Protein AF-A0AAN8XEZ3-F1 (afdb_monomer_lite)

InterPro domains:
  IPR058698 CUB domain, metazoa [PF26080] (85-138)

Organism: Halocaridina rubra (NCBI:txid373956)

Secondary structure (DSSP, 8-state):
-EEEEEE-PPPPTTS--SSEEEEESS--SBS-B-SEEEEEE------TTT-S---EEEEE-SS----EEEEE-----TT-TTPPPTTEEEEE-SSEEEEE-TT--TT-TT-BPPSSB--EEEE---TTEEEEEEEE-SSS-----SS----SS-PPPS--------B--EEEEEEEES--

Foldseek 3Di:
DWWAKWAFDFADLQQHDDAKWKDKDAAQQAPTAHHIDHGDDWDGDDDVVVDPDIDIDIDHHPDDDPGDTDDDDDDDDPPDPPDDPPQAGAEEEDQKDKDFDGLCDQPDPRQFHHASRRGDHYYDDDPQFDDKDKDWPHPWPQDCQRPDDPDDDDDDDDDDDRDHRTGTTMIIMHTDGPPD

Sequence (180 aa):
MDVTDVRLAAPTANGFCDNDRLTFSQDTKWTQVCGITEDTHFYLDVDPAASSTLDFTFVTDSTNFDRRWRIKVSQICCDQISMAPSGCGQYFTSTTGTIKGWNSQPAEPANTYLAGQNYAICMRKEINRCSTTYLDRGTNIFFPVCGDTLEWPFSFLPGTPVPTCGGGFIMSVSQQLIWS

pLDDT: mean 79.28, std 16.7, range [36.03, 95.88]

Structure (mmCIF, N/CA/C/O backbone):
data_AF-A0AAN8XEZ3-F1
#
_entry.id   AF-A0AAN8XEZ3-F1
#
loop_
_atom_site.group_PDB
_atom_site.id
_atom_site.type_symbol
_atom_site.label_atom_id
_atom_site.label_alt_id
_atom_site.label_comp_id
_atom_site.label_asym_id
_atom_site.label_entity_id
_atom_site.label_seq_id
_atom_site.pdbx_PDB_ins_code
_atom_site.Cartn_x
_atom_site.C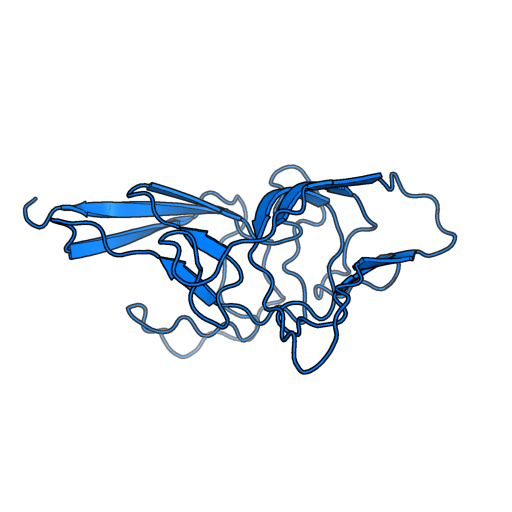artn_y
_atom_site.Cartn_z
_atom_site.occupancy
_atom_site.B_iso_or_equiv
_atom_site.auth_seq_id
_atom_site.auth_comp_id
_atom_site.auth_asym_id
_atom_site.auth_atom_id
_atom_site.pdbx_PDB_model_num
ATOM 1 N N . MET A 1 1 ? -4.919 -7.621 1.828 1.00 92.88 1 MET A N 1
ATOM 2 C CA . MET A 1 1 ? -3.613 -8.161 1.404 1.00 92.88 1 MET A CA 1
ATOM 3 C C . MET A 1 1 ? -2.526 -7.653 2.333 1.00 92.88 1 MET A C 1
ATOM 5 O O . MET A 1 1 ? -2.516 -6.474 2.666 1.00 92.88 1 MET A O 1
ATOM 9 N N . ASP A 1 2 ? -1.624 -8.536 2.746 1.00 94.19 2 ASP A N 1
ATOM 10 C CA . ASP A 1 2 ? -0.434 -8.188 3.519 1.00 94.19 2 ASP A CA 1
ATOM 11 C C . ASP A 1 2 ? 0.765 -8.101 2.572 1.00 94.19 2 ASP A C 1
ATOM 13 O O . ASP A 1 2 ? 1.184 -9.103 1.984 1.00 94.19 2 ASP A O 1
ATOM 17 N N . VAL A 1 3 ? 1.320 -6.904 2.420 1.00 94.94 3 VAL A N 1
ATOM 18 C CA . VAL A 1 3 ? 2.570 -6.676 1.699 1.00 94.94 3 VAL A CA 1
ATOM 19 C C . VAL A 1 3 ? 3.703 -6.882 2.689 1.00 94.94 3 VAL A C 1
ATOM 21 O O . VAL A 1 3 ? 3.953 -6.032 3.540 1.00 94.94 3 VAL A O 1
ATOM 24 N N . THR A 1 4 ? 4.373 -8.028 2.599 1.00 94.69 4 THR A N 1
ATOM 25 C CA . THR A 1 4 ? 5.590 -8.266 3.383 1.00 94.69 4 THR A CA 1
ATOM 26 C C . THR A 1 4 ? 6.748 -7.497 2.767 1.00 94.69 4 THR A C 1
ATOM 28 O O . THR A 1 4 ? 7.490 -6.828 3.473 1.00 94.69 4 THR A O 1
ATOM 31 N N . ASP A 1 5 ? 6.892 -7.586 1.445 1.00 93.44 5 ASP A N 1
ATOM 32 C CA . ASP A 1 5 ? 8.024 -7.002 0.736 1.00 93.44 5 ASP A CA 1
ATOM 33 C C . ASP A 1 5 ? 7.723 -6.901 -0.758 1.00 93.44 5 ASP A C 1
ATOM 35 O O . ASP A 1 5 ? 7.495 -7.911 -1.415 1.00 93.44 5 ASP A O 1
ATOM 39 N N . VAL A 1 6 ? 7.692 -5.688 -1.293 1.00 94.00 6 VAL A N 1
ATOM 40 C CA . VAL A 1 6 ? 7.566 -5.398 -2.722 1.00 94.00 6 VAL A CA 1
ATOM 41 C C . VAL A 1 6 ? 8.655 -4.404 -3.079 1.00 94.00 6 VAL A C 1
ATOM 43 O O . VAL A 1 6 ? 8.728 -3.326 -2.495 1.00 94.00 6 VAL A O 1
ATOM 46 N N . ARG A 1 7 ? 9.486 -4.774 -4.048 1.00 93.12 7 ARG A N 1
ATOM 47 C CA . ARG A 1 7 ? 10.568 -3.971 -4.603 1.00 93.12 7 ARG A CA 1
ATOM 48 C C . ARG A 1 7 ? 10.420 -3.958 -6.111 1.00 93.12 7 ARG A C 1
ATOM 50 O O . ARG A 1 7 ? 10.530 -4.996 -6.765 1.00 93.12 7 ARG A O 1
ATOM 57 N N . LEU A 1 8 ? 10.131 -2.777 -6.626 1.00 93.31 8 LEU A N 1
ATOM 58 C CA . LEU A 1 8 ? 10.050 -2.445 -8.040 1.00 93.31 8 LEU A CA 1
ATOM 59 C C . LEU A 1 8 ? 10.923 -1.212 -8.295 1.00 93.31 8 LEU A C 1
ATOM 61 O O . LEU A 1 8 ? 11.371 -0.559 -7.347 1.00 93.31 8 LEU A O 1
ATOM 65 N N . ALA A 1 9 ? 11.151 -0.878 -9.564 1.00 92.25 9 ALA A N 1
ATOM 66 C CA . ALA A 1 9 ? 11.792 0.380 -9.930 1.00 92.25 9 ALA A CA 1
ATOM 67 C C . ALA A 1 9 ? 11.119 1.574 -9.229 1.00 92.25 9 ALA A C 1
ATOM 69 O O . ALA A 1 9 ? 9.895 1.622 -9.077 1.00 92.25 9 ALA A O 1
ATOM 70 N N . ALA A 1 10 ? 11.935 2.525 -8.777 1.00 89.69 10 ALA A N 1
ATOM 71 C CA . ALA A 1 10 ? 11.456 3.725 -8.108 1.00 89.69 10 ALA A CA 1
ATOM 72 C C . ALA A 1 10 ? 10.623 4.608 -9.059 1.00 89.69 10 ALA A C 1
ATOM 74 O O . ALA A 1 10 ? 10.875 4.609 -10.268 1.00 89.69 10 ALA A O 1
ATOM 75 N N . PRO A 1 11 ? 9.656 5.381 -8.535 1.00 88.88 11 PRO A N 1
ATOM 76 C CA . PRO A 1 11 ? 8.924 6.349 -9.340 1.00 88.88 11 PRO A CA 1
ATOM 77 C C . PRO A 1 11 ? 9.816 7.512 -9.790 1.00 88.88 11 PRO A C 1
ATOM 79 O O . PRO A 1 11 ? 10.874 7.792 -9.221 1.00 88.88 11 PRO A O 1
ATOM 82 N N . THR A 1 12 ? 9.330 8.261 -10.775 1.00 85.69 12 THR A N 1
ATOM 83 C CA . THR A 1 12 ? 9.872 9.581 -11.117 1.00 85.69 12 THR A CA 1
ATOM 84 C C . THR A 1 12 ? 9.639 10.590 -9.986 1.00 85.69 12 THR A C 1
ATOM 86 O O . THR A 1 12 ? 8.823 10.372 -9.090 1.00 85.69 12 THR A O 1
ATOM 89 N N . ALA A 1 13 ? 10.280 11.762 -10.061 1.00 80.19 13 ALA A N 1
ATOM 90 C CA . ALA A 1 13 ? 10.087 12.849 -9.091 1.00 80.19 13 ALA A CA 1
ATOM 91 C C . ALA A 1 13 ? 8.627 13.344 -8.974 1.00 80.19 13 ALA A C 1
ATOM 93 O O . ALA A 1 13 ? 8.271 13.991 -7.993 1.00 80.19 13 ALA A O 1
ATOM 94 N N . ASN A 1 14 ? 7.780 13.032 -9.959 1.00 79.31 14 ASN A N 1
ATOM 95 C CA . ASN A 1 14 ? 6.356 13.367 -9.966 1.00 79.31 14 ASN A CA 1
ATOM 96 C C . ASN A 1 14 ? 5.459 12.203 -9.500 1.00 79.31 14 ASN A C 1
ATOM 98 O O . ASN A 1 14 ? 4.239 12.314 -9.589 1.00 79.31 14 ASN A O 1
ATOM 102 N N . GLY A 1 15 ? 6.035 11.085 -9.047 1.00 81.12 15 GLY A N 1
ATOM 103 C CA . GLY A 1 15 ? 5.282 9.925 -8.566 1.00 81.12 15 GLY A CA 1
ATOM 104 C C . GLY A 1 15 ? 4.802 8.960 -9.656 1.00 81.12 15 GLY A C 1
ATOM 105 O O . GLY A 1 15 ? 3.971 8.102 -9.365 1.00 81.12 15 GLY A O 1
ATOM 106 N N . PHE A 1 16 ? 5.278 9.082 -10.901 1.00 87.31 16 PHE A N 1
ATOM 107 C CA . PHE A 1 16 ? 4.898 8.172 -11.993 1.00 87.31 16 PHE A CA 1
ATOM 108 C C . PHE A 1 16 ? 5.784 6.929 -12.054 1.00 87.31 16 PHE A C 1
ATOM 110 O O . PHE A 1 16 ? 6.998 7.020 -11.875 1.00 87.31 16 PHE A O 1
ATOM 117 N N . CYS A 1 17 ? 5.165 5.788 -12.345 1.00 91.25 17 CYS A N 1
ATOM 118 C CA . CYS A 1 17 ? 5.787 4.472 -12.405 1.00 91.25 17 CYS A CA 1
ATOM 119 C C . CYS A 1 17 ? 6.054 4.060 -13.864 1.00 91.25 17 CYS A C 1
ATOM 121 O O . CYS A 1 17 ? 5.303 3.272 -14.441 1.00 91.25 17 CYS A O 1
ATOM 123 N N . ASP A 1 18 ? 7.104 4.619 -14.474 1.00 91.75 18 ASP A N 1
ATOM 124 C CA . ASP A 1 18 ? 7.382 4.439 -15.910 1.00 91.75 18 ASP A CA 1
ATOM 125 C C . ASP A 1 18 ? 8.079 3.108 -16.236 1.00 91.75 18 ASP A C 1
ATOM 127 O O . ASP A 1 18 ? 7.793 2.490 -17.261 1.00 91.75 18 ASP A O 1
ATOM 131 N N . ASN A 1 19 ? 8.996 2.661 -15.373 1.00 93.56 19 ASN A N 1
ATOM 132 C CA . ASN A 1 19 ? 9.790 1.452 -15.599 1.00 93.56 19 ASN A CA 1
ATOM 133 C C . ASN A 1 19 ? 9.047 0.189 -15.153 1.00 93.56 19 ASN A C 1
ATOM 135 O O . ASN A 1 19 ? 8.877 -0.747 -15.931 1.00 93.56 19 ASN A O 1
ATOM 139 N N . ASP A 1 20 ? 8.580 0.184 -13.903 1.00 94.88 20 ASP A N 1
ATOM 140 C CA . ASP A 1 20 ? 7.867 -0.938 -13.309 1.00 94.88 20 ASP A CA 1
ATO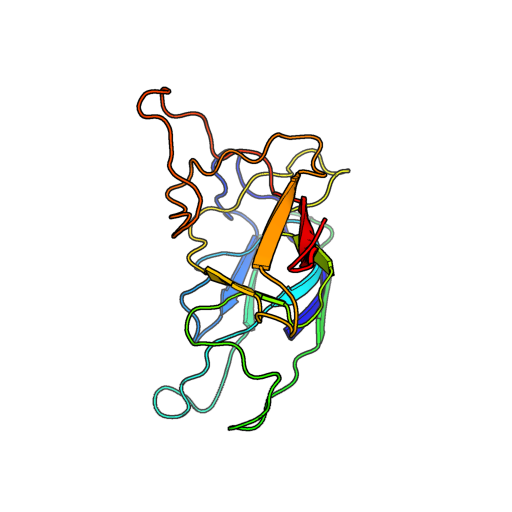M 141 C C . ASP A 1 20 ? 6.554 -0.453 -12.694 1.00 94.88 20 ASP A C 1
ATOM 143 O O . ASP A 1 20 ? 6.536 0.569 -12.014 1.00 94.88 20 ASP A O 1
ATOM 147 N N . ARG A 1 21 ? 5.466 -1.207 -12.875 1.00 94.50 21 ARG A N 1
ATOM 148 C CA . ARG A 1 21 ? 4.165 -0.932 -12.249 1.00 94.50 21 ARG A CA 1
ATOM 149 C C . ARG A 1 21 ? 3.449 -2.216 -11.851 1.00 94.50 21 ARG A C 1
ATOM 151 O O . ARG A 1 21 ? 3.394 -3.179 -12.614 1.00 94.50 21 ARG A O 1
ATOM 158 N N . LEU A 1 22 ? 2.855 -2.185 -10.669 1.00 95.56 22 LEU A N 1
ATOM 159 C CA . LEU A 1 22 ? 1.859 -3.130 -10.191 1.00 95.56 22 LEU A CA 1
ATOM 160 C C . LEU A 1 22 ? 0.468 -2.501 -10.338 1.00 95.56 22 LEU A C 1
ATOM 162 O O . LEU A 1 22 ? 0.251 -1.366 -9.908 1.00 95.56 22 LEU A O 1
ATOM 166 N N . THR A 1 23 ? -0.463 -3.241 -10.937 1.00 94.88 23 THR A N 1
ATOM 167 C CA . THR A 1 23 ? -1.877 -2.863 -11.062 1.00 94.88 23 THR A CA 1
ATOM 168 C C . THR A 1 23 ? -2.800 -3.993 -10.605 1.00 94.88 23 THR A C 1
ATOM 170 O O . THR A 1 23 ? -2.411 -5.166 -10.576 1.00 94.88 23 THR A O 1
ATOM 173 N N . PHE A 1 24 ? -4.032 -3.629 -10.250 1.00 94.00 24 PHE A N 1
ATOM 174 C CA . PHE A 1 24 ? -5.063 -4.541 -9.755 1.00 94.00 24 PHE A CA 1
ATOM 175 C C . PHE A 1 24 ? -6.265 -4.511 -10.705 1.00 94.00 24 PHE A C 1
ATOM 177 O O . PHE A 1 24 ? -6.689 -3.434 -11.117 1.00 94.00 24 PHE A O 1
ATOM 184 N N . SER A 1 25 ? -6.813 -5.671 -11.077 1.00 92.31 25 SER A N 1
ATOM 185 C CA . SER A 1 25 ? -7.849 -5.730 -12.125 1.00 92.31 25 SER A CA 1
ATOM 186 C C . SER A 1 25 ? -9.217 -5.171 -11.720 1.00 92.31 25 SER A C 1
ATOM 188 O O . SER A 1 25 ? -9.917 -4.633 -12.573 1.00 92.31 25 SER A O 1
ATOM 190 N N . GLN A 1 26 ? -9.605 -5.294 -10.448 1.00 90.31 26 GLN A N 1
ATOM 191 C CA . GLN A 1 26 ? -10.927 -4.872 -9.959 1.00 90.31 26 GLN A CA 1
ATOM 192 C C . GLN A 1 26 ? -10.898 -3.622 -9.076 1.00 90.31 26 GLN A C 1
ATOM 194 O O . GLN A 1 26 ? -11.948 -3.147 -8.655 1.00 90.31 26 GLN A O 1
ATOM 199 N N . ASP A 1 27 ? -9.713 -3.089 -8.785 1.00 88.81 27 ASP A N 1
ATOM 200 C CA . ASP A 1 27 ? -9.564 -2.013 -7.816 1.00 88.81 27 ASP A CA 1
ATOM 201 C C . ASP A 1 27 ? -8.990 -0.759 -8.465 1.00 88.81 27 ASP A C 1
ATOM 203 O O . ASP A 1 27 ? -7.895 -0.768 -9.024 1.00 88.81 27 ASP A O 1
ATOM 207 N N . THR A 1 28 ? -9.729 0.341 -8.362 1.00 86.38 28 THR A N 1
ATOM 208 C CA . THR A 1 28 ? -9.339 1.638 -8.923 1.00 86.38 28 THR A CA 1
ATOM 209 C C . THR A 1 28 ? -8.649 2.541 -7.906 1.00 86.38 28 THR A C 1
ATOM 211 O O . THR A 1 28 ? -8.261 3.656 -8.260 1.00 86.38 28 THR A O 1
ATOM 214 N N . LYS A 1 29 ? -8.482 2.090 -6.653 1.00 88.94 29 LYS A N 1
ATOM 215 C CA . LYS A 1 29 ? -7.780 2.852 -5.609 1.00 88.94 29 LYS A CA 1
ATOM 216 C C . LYS A 1 29 ? -6.332 3.154 -5.978 1.00 88.94 29 LYS A C 1
ATOM 218 O O . LYS A 1 29 ? -5.786 4.172 -5.561 1.00 88.94 29 LYS A O 1
ATOM 223 N N . TRP A 1 30 ? -5.714 2.278 -6.764 1.00 90.25 30 TRP A N 1
ATOM 224 C CA . TRP A 1 30 ? -4.321 2.395 -7.169 1.00 90.25 30 TRP A CA 1
ATOM 225 C C . TRP A 1 30 ? -4.188 2.155 -8.663 1.00 90.25 30 TRP A C 1
ATOM 227 O O . TRP A 1 30 ? -4.248 1.023 -9.137 1.00 90.25 30 TRP A O 1
ATOM 237 N N . THR A 1 31 ? -3.982 3.234 -9.411 1.00 89.62 31 THR A N 1
ATOM 238 C CA . THR A 1 31 ? -3.772 3.148 -10.867 1.00 89.62 31 THR A CA 1
ATOM 239 C C . THR A 1 31 ? -2.371 2.654 -11.228 1.00 89.62 31 THR A C 1
ATOM 241 O O . THR A 1 31 ? -2.173 2.060 -12.286 1.00 89.62 31 THR A O 1
ATOM 244 N N . GLN A 1 32 ? -1.402 2.885 -10.341 1.00 91.06 32 GLN A N 1
ATOM 245 C CA . GLN A 1 32 ? -0.026 2.418 -10.452 1.00 91.06 32 GLN A CA 1
ATOM 246 C C . GLN A 1 32 ? 0.595 2.292 -9.058 1.00 91.06 32 GLN A C 1
ATOM 248 O O . GLN A 1 32 ? 0.382 3.140 -8.187 1.00 91.06 32 GLN A O 1
ATOM 253 N N . VAL A 1 33 ? 1.379 1.239 -8.856 1.00 93.75 33 VAL A N 1
ATOM 254 C CA . VAL A 1 33 ? 2.195 1.034 -7.657 1.00 93.75 33 VAL A CA 1
ATOM 255 C C . VAL A 1 33 ? 3.609 0.657 -8.084 1.00 93.75 33 VAL A C 1
ATOM 257 O O . VAL A 1 33 ? 3.786 -0.241 -8.902 1.00 93.75 33 VAL A O 1
ATOM 260 N N . CYS A 1 34 ? 4.615 1.327 -7.532 1.00 92.94 34 CYS A N 1
ATOM 261 C CA . CYS A 1 34 ? 6.024 1.038 -7.783 1.00 92.94 34 CYS A CA 1
ATOM 262 C C . CYS A 1 34 ? 6.891 1.460 -6.593 1.00 92.94 34 CYS A C 1
ATOM 264 O O . CYS A 1 34 ? 6.372 1.895 -5.561 1.00 92.94 34 CYS A O 1
ATOM 266 N N . GLY A 1 35 ? 8.207 1.301 -6.728 1.00 91.69 35 GLY A N 1
ATOM 267 C CA . GLY A 1 35 ? 9.160 1.526 -5.653 1.00 91.69 35 GLY A CA 1
ATOM 268 C C . GLY A 1 35 ? 9.143 0.428 -4.594 1.00 91.69 35 GLY A C 1
ATOM 269 O O . GLY A 1 35 ? 8.854 -0.737 -4.887 1.00 91.69 35 GLY A O 1
ATOM 270 N N . ILE A 1 36 ? 9.499 0.795 -3.361 1.00 91.19 36 ILE A N 1
ATOM 271 C CA . ILE A 1 36 ? 9.735 -0.167 -2.279 1.00 91.19 36 ILE A CA 1
ATOM 272 C C . ILE A 1 36 ? 8.680 -0.015 -1.188 1.00 91.19 36 ILE A C 1
ATOM 274 O O . ILE A 1 36 ? 8.513 1.052 -0.600 1.00 91.19 36 ILE A O 1
ATOM 278 N N . THR A 1 37 ? 7.967 -1.098 -0.893 1.00 91.62 37 THR A N 1
ATOM 279 C CA . THR A 1 37 ? 6.967 -1.150 0.180 1.00 91.62 37 THR A CA 1
ATOM 280 C C . THR A 1 37 ? 7.134 -2.424 0.987 1.00 91.62 37 THR A C 1
ATOM 282 O O . THR A 1 37 ? 7.136 -3.523 0.439 1.00 91.62 37 THR A O 1
ATOM 285 N N . GLU A 1 38 ? 7.252 -2.274 2.301 1.00 91.25 38 GLU A N 1
ATOM 286 C CA . GLU A 1 38 ? 7.466 -3.376 3.237 1.00 91.25 38 GLU A CA 1
ATOM 287 C C . GLU A 1 38 ? 6.506 -3.242 4.423 1.00 91.25 38 GLU A C 1
ATOM 289 O O . GLU A 1 38 ? 6.134 -2.131 4.826 1.00 91.25 38 GLU A O 1
ATOM 294 N N . ASP A 1 39 ? 6.110 -4.387 4.975 1.00 91.00 39 ASP A N 1
ATOM 295 C CA . ASP A 1 39 ? 5.310 -4.518 6.198 1.00 91.00 39 ASP A CA 1
ATOM 296 C C . ASP A 1 39 ? 4.097 -3.576 6.264 1.00 91.00 39 ASP A C 1
ATOM 298 O O . ASP A 1 39 ? 3.947 -2.783 7.203 1.00 91.00 39 ASP A O 1
ATOM 302 N N . THR A 1 40 ? 3.246 -3.630 5.237 1.00 91.50 40 THR A N 1
ATOM 303 C CA . THR A 1 40 ? 2.039 -2.795 5.139 1.00 91.50 40 THR A CA 1
ATOM 304 C C . THR A 1 40 ? 0.831 -3.630 4.721 1.00 91.50 40 THR A C 1
ATOM 306 O O . THR A 1 40 ? 0.939 -4.543 3.904 1.00 91.50 40 THR A O 1
ATOM 309 N N . HIS A 1 41 ? -0.337 -3.333 5.292 1.00 93.06 41 HIS A N 1
ATOM 310 C CA . HIS A 1 41 ? -1.584 -4.032 4.996 1.00 93.06 41 HIS A CA 1
ATOM 311 C C . HIS A 1 41 ? -2.537 -3.138 4.205 1.00 93.06 41 HIS A C 1
ATOM 313 O O . HIS A 1 41 ? -2.833 -2.022 4.627 1.00 93.06 41 HIS A O 1
ATOM 319 N N . PHE A 1 42 ? -3.065 -3.661 3.100 1.00 93.75 42 PHE A N 1
ATOM 320 C CA . PHE A 1 42 ? -3.991 -2.950 2.224 1.00 93.75 42 PHE A CA 1
ATOM 321 C C . PHE A 1 42 ? -5.276 -3.741 1.999 1.00 93.75 42 PHE A C 1
ATOM 323 O O . PHE A 1 42 ? -5.245 -4.964 1.863 1.00 93.75 42 PHE A O 1
ATOM 330 N N . TYR A 1 43 ? -6.399 -3.046 1.892 1.00 92.88 43 TYR A N 1
ATOM 331 C CA . TYR A 1 43 ? -7.695 -3.623 1.549 1.00 92.88 43 TYR A CA 1
ATOM 332 C C . TYR A 1 43 ? -7.995 -3.377 0.075 1.00 92.88 43 TYR A C 1
ATOM 334 O O . TYR A 1 43 ? -7.831 -2.264 -0.421 1.00 92.88 43 TYR A O 1
ATOM 342 N N . LEU A 1 44 ? -8.400 -4.441 -0.614 1.00 91.75 44 LEU A N 1
ATOM 343 C CA . LEU A 1 44 ? -8.809 -4.393 -2.010 1.00 91.75 44 LEU A CA 1
ATOM 344 C C . LEU A 1 44 ? -10.326 -4.549 -2.065 1.00 91.75 44 LEU A C 1
ATOM 346 O O . LEU A 1 44 ? -10.866 -5.439 -1.404 1.00 91.75 44 LEU A O 1
ATOM 350 N N . ASP A 1 45 ? -10.979 -3.698 -2.847 1.00 88.06 45 ASP A N 1
ATOM 351 C CA . ASP A 1 45 ? -12.407 -3.833 -3.122 1.00 88.06 45 ASP A CA 1
ATOM 352 C C . ASP A 1 45 ? -12.558 -4.837 -4.270 1.00 88.06 45 ASP A C 1
ATOM 354 O O . ASP A 1 45 ? -11.831 -4.776 -5.262 1.00 88.06 45 ASP A O 1
ATOM 358 N N . VAL A 1 46 ? -13.464 -5.799 -4.109 1.00 88.00 46 VAL A N 1
ATOM 359 C CA . VAL A 1 46 ? -13.719 -6.859 -5.092 1.00 88.00 46 VAL A CA 1
ATOM 360 C C . VAL A 1 46 ? -15.215 -6.914 -5.334 1.00 88.00 46 VAL A C 1
ATOM 362 O O . VAL A 1 46 ? -15.986 -7.051 -4.382 1.00 88.00 46 VAL A O 1
ATOM 365 N N . ASP A 1 47 ? -15.616 -6.824 -6.599 1.00 87.19 47 ASP A N 1
ATOM 366 C CA . ASP A 1 47 ? -17.007 -6.961 -7.009 1.00 87.19 47 ASP A CA 1
ATOM 367 C C . ASP A 1 47 ? -17.214 -8.335 -7.668 1.00 87.19 47 ASP A C 1
ATOM 369 O O . ASP A 1 47 ? -16.852 -8.532 -8.835 1.00 87.19 47 ASP A O 1
ATOM 373 N N . PRO A 1 48 ? -17.824 -9.303 -6.955 1.00 83.88 48 PRO A N 1
ATOM 374 C CA . PRO A 1 48 ? -18.063 -10.632 -7.504 1.00 83.88 48 PRO A CA 1
ATOM 375 C C . PRO A 1 48 ? -19.033 -10.625 -8.695 1.00 83.88 48 PRO A C 1
ATOM 377 O O . PRO A 1 48 ? -19.073 -11.611 -9.434 1.00 83.88 48 PRO A O 1
ATOM 380 N N . ALA A 1 49 ? -19.812 -9.554 -8.899 1.00 86.62 49 ALA A N 1
ATOM 381 C CA . ALA A 1 49 ? -20.659 -9.399 -10.079 1.00 86.62 49 ALA A CA 1
ATOM 382 C C . ALA A 1 49 ? -19.866 -8.926 -11.310 1.00 86.62 49 ALA A C 1
ATOM 384 O O . ALA A 1 49 ? -20.248 -9.252 -12.435 1.00 86.62 49 ALA A O 1
ATOM 385 N N . ALA A 1 50 ? -18.768 -8.190 -11.111 1.00 86.06 50 ALA A N 1
ATOM 386 C CA . ALA A 1 50 ? -17.914 -7.706 -12.192 1.00 86.06 50 ALA A CA 1
ATOM 387 C C . ALA A 1 50 ? -16.942 -8.786 -12.692 1.00 86.06 50 ALA A C 1
ATOM 389 O O . ALA A 1 50 ? -16.781 -8.961 -13.901 1.00 86.06 50 ALA A O 1
ATOM 390 N N . SER A 1 51 ? -16.291 -9.519 -11.781 1.00 87.19 51 SER A N 1
ATOM 391 C CA . SER A 1 51 ? -15.401 -10.632 -12.131 1.00 87.19 51 SER A CA 1
ATOM 392 C C . SER A 1 51 ? -15.210 -11.604 -10.965 1.00 87.19 51 SER A C 1
ATOM 394 O O . SER A 1 51 ? -15.125 -11.215 -9.801 1.00 87.19 51 SER A O 1
ATOM 396 N N . SER A 1 52 ? -15.053 -12.891 -11.286 1.00 86.00 52 SER A N 1
ATOM 397 C CA . SER A 1 52 ? -14.701 -13.933 -10.316 1.00 86.00 52 SER A CA 1
ATOM 398 C C . SER A 1 52 ? -13.207 -13.980 -9.970 1.00 86.00 52 SER A C 1
ATOM 400 O O . SER A 1 52 ? -12.815 -14.761 -9.104 1.00 86.00 52 SER A O 1
ATOM 402 N N . THR A 1 53 ? -12.359 -13.210 -10.661 1.00 89.31 53 THR A N 1
ATOM 403 C CA . THR A 1 53 ? -10.899 -13.216 -10.474 1.00 89.31 53 THR A CA 1
ATOM 404 C C . THR A 1 53 ? -10.358 -11.826 -10.173 1.00 89.31 53 THR A C 1
ATOM 406 O O . THR A 1 53 ? -10.755 -10.836 -10.789 1.00 89.31 53 THR A O 1
ATOM 409 N N . LEU A 1 54 ? -9.418 -11.761 -9.232 1.00 90.00 54 LEU A N 1
ATOM 410 C CA . LEU A 1 54 ? -8.640 -10.567 -8.929 1.00 90.00 54 LEU A CA 1
ATOM 411 C C . LEU A 1 54 ? -7.197 -10.807 -9.368 1.00 90.00 54 LEU A C 1
ATOM 413 O O . LEU A 1 54 ? -6.506 -11.649 -8.792 1.00 90.00 54 LEU A O 1
ATOM 417 N N . ASP A 1 55 ? -6.754 -10.049 -10.365 1.00 92.56 55 ASP A N 1
ATOM 418 C CA . ASP A 1 55 ? -5.449 -10.224 -10.986 1.00 92.56 55 ASP A CA 1
ATOM 419 C C . ASP A 1 55 ? -4.493 -9.130 -10.519 1.00 92.56 55 ASP A C 1
ATOM 421 O O . ASP A 1 55 ? -4.817 -7.939 -10.525 1.00 92.56 55 ASP A O 1
ATOM 425 N N . PHE A 1 56 ? -3.293 -9.560 -10.140 1.00 94.38 56 PHE A N 1
ATOM 426 C CA . PHE A 1 56 ? -2.170 -8.703 -9.787 1.00 94.38 56 PHE A CA 1
ATOM 427 C C . PHE A 1 56 ? -1.223 -8.691 -10.981 1.00 94.38 56 PHE A C 1
ATOM 429 O O . PHE A 1 56 ? -0.566 -9.696 -11.262 1.00 94.38 56 PHE A O 1
ATOM 436 N N . THR A 1 57 ? -1.170 -7.576 -11.705 1.00 95.56 57 THR A N 1
ATOM 437 C CA . THR A 1 57 ? -0.361 -7.476 -12.924 1.00 95.56 57 THR A CA 1
ATOM 438 C C . THR A 1 57 ? 0.906 -6.690 -12.642 1.00 95.56 57 THR A C 1
ATOM 440 O O . THR A 1 57 ? 0.847 -5.506 -12.322 1.00 95.56 57 THR A O 1
ATOM 443 N N . PHE A 1 58 ? 2.053 -7.347 -12.795 1.00 95.19 58 PHE A N 1
ATOM 444 C CA . PHE A 1 58 ? 3.368 -6.720 -12.728 1.00 95.19 58 PHE A CA 1
ATOM 445 C C . PHE A 1 58 ? 3.869 -6.476 -14.151 1.00 95.19 58 PHE A C 1
ATOM 447 O O . PHE A 1 58 ? 4.084 -7.420 -14.911 1.00 95.19 58 PHE A O 1
ATOM 454 N N . VAL A 1 59 ? 4.047 -5.209 -14.513 1.00 95.12 59 VAL A N 1
ATOM 455 C CA . VAL A 1 59 ? 4.668 -4.798 -15.775 1.00 95.12 59 VAL A CA 1
ATOM 456 C C . VAL A 1 59 ? 6.045 -4.253 -15.442 1.00 95.12 59 VAL A C 1
ATOM 458 O O . VAL A 1 59 ? 6.144 -3.353 -14.616 1.00 95.12 59 VAL A O 1
ATOM 461 N N . THR A 1 60 ? 7.084 -4.797 -16.068 1.00 95.19 60 THR A N 1
ATOM 462 C CA . THR A 1 60 ? 8.479 -4.432 -15.799 1.00 95.19 60 THR A CA 1
ATOM 463 C C . THR A 1 60 ? 9.219 -4.146 -17.095 1.00 95.19 60 THR A C 1
ATOM 465 O O . THR A 1 60 ? 8.972 -4.815 -18.104 1.00 95.19 60 THR A O 1
ATOM 468 N N . ASP A 1 61 ? 10.152 -3.201 -17.071 1.00 93.44 61 ASP A N 1
ATOM 469 C CA . ASP A 1 61 ? 11.025 -2.920 -18.211 1.00 93.44 61 ASP A CA 1
ATOM 470 C C . ASP A 1 61 ? 12.228 -3.888 -18.301 1.00 93.44 61 ASP A C 1
ATOM 472 O O . ASP A 1 61 ? 12.405 -4.802 -17.492 1.00 93.44 61 ASP A O 1
ATOM 476 N N . SER A 1 62 ? 13.082 -3.689 -19.308 1.00 91.06 62 SER A N 1
ATOM 477 C CA . SER A 1 62 ? 14.303 -4.481 -19.514 1.00 91.06 62 SER A CA 1
ATOM 478 C C . SER A 1 62 ? 15.503 -4.028 -18.674 1.00 91.06 62 SER A C 1
ATOM 480 O O . SER A 1 62 ? 16.558 -4.661 -18.731 1.00 91.06 62 SER A O 1
ATOM 482 N N . THR A 1 63 ? 15.391 -2.916 -17.946 1.00 92.38 63 THR A N 1
ATOM 483 C CA . THR A 1 63 ? 16.467 -2.387 -17.104 1.00 92.38 63 THR A CA 1
ATOM 484 C C . THR A 1 63 ? 16.666 -3.310 -15.906 1.00 92.38 63 THR A C 1
ATOM 486 O O . THR A 1 63 ? 15.728 -3.949 -15.429 1.00 92.38 63 THR A O 1
ATOM 489 N N . ASN A 1 64 ? 17.900 -3.436 -15.423 1.00 89.00 64 ASN A N 1
ATOM 490 C CA . ASN A 1 64 ? 18.195 -4.318 -14.301 1.00 89.00 64 ASN A CA 1
ATOM 491 C C . ASN A 1 64 ? 17.933 -3.606 -12.962 1.00 89.00 64 ASN A C 1
ATOM 493 O O . ASN A 1 64 ? 18.674 -2.695 -12.597 1.00 89.00 64 ASN A O 1
ATOM 497 N N . PHE A 1 65 ? 16.910 -4.055 -12.232 1.00 88.94 65 PHE A N 1
ATOM 498 C CA . PHE A 1 65 ? 16.576 -3.624 -10.871 1.00 88.94 65 PHE A CA 1
ATOM 499 C C . PHE A 1 65 ? 16.442 -4.848 -9.949 1.00 88.94 65 PHE A C 1
ATOM 501 O O . PHE A 1 65 ? 16.155 -5.950 -10.422 1.00 88.94 65 PHE A O 1
ATOM 508 N N . ASP A 1 66 ? 16.601 -4.661 -8.633 1.00 89.25 66 ASP A N 1
ATOM 509 C CA . ASP A 1 66 ? 16.355 -5.707 -7.623 1.00 89.25 66 ASP A CA 1
ATOM 510 C C . ASP A 1 66 ? 14.846 -5.921 -7.414 1.00 89.25 66 ASP A C 1
ATOM 512 O O . ASP A 1 66 ? 14.240 -5.427 -6.460 1.00 89.25 66 ASP A O 1
ATOM 516 N N . ARG A 1 67 ? 14.220 -6.609 -8.371 1.00 92.75 67 ARG A N 1
ATOM 517 C CA . ARG A 1 67 ? 12.776 -6.851 -8.381 1.00 92.75 67 ARG A CA 1
ATOM 518 C C . ARG A 1 67 ? 12.419 -8.072 -7.553 1.00 92.75 67 ARG A C 1
ATOM 520 O O . ARG A 1 67 ? 12.856 -9.184 -7.848 1.00 92.75 67 ARG A O 1
ATOM 527 N N . ARG A 1 68 ? 11.550 -7.885 -6.565 1.00 94.00 68 ARG A N 1
ATOM 528 C CA . ARG A 1 68 ? 11.007 -8.972 -5.740 1.00 94.00 68 ARG A CA 1
ATOM 529 C C . ARG A 1 68 ? 9.663 -8.573 -5.162 1.00 94.00 68 ARG A C 1
ATOM 531 O O . ARG A 1 68 ? 9.453 -7.421 -4.810 1.00 94.00 68 ARG A O 1
ATOM 538 N N . TRP A 1 69 ? 8.747 -9.525 -5.051 1.00 94.75 69 TRP A N 1
ATOM 539 C CA . TRP A 1 69 ? 7.452 -9.305 -4.417 1.00 94.75 69 TRP A CA 1
ATOM 540 C C . TRP A 1 69 ? 7.043 -10.517 -3.585 1.00 94.75 69 TRP A C 1
ATOM 542 O O . TRP A 1 69 ? 7.136 -11.671 -4.006 1.00 94.75 69 TRP A O 1
ATOM 552 N N . ARG A 1 70 ? 6.563 -10.239 -2.379 1.00 95.88 70 ARG A N 1
ATOM 553 C CA . ARG A 1 70 ? 6.016 -11.179 -1.412 1.00 95.88 70 ARG A CA 1
ATOM 554 C C . ARG A 1 70 ? 4.766 -10.546 -0.821 1.00 95.88 70 ARG A C 1
ATOM 556 O O . ARG A 1 70 ? 4.831 -9.688 0.061 1.00 95.88 70 ARG A O 1
ATOM 563 N N . ILE A 1 71 ? 3.628 -10.990 -1.339 1.00 95.31 71 ILE A N 1
ATOM 564 C CA . ILE A 1 71 ? 2.301 -10.522 -0.951 1.00 95.31 71 ILE A CA 1
ATOM 565 C C . ILE A 1 71 ? 1.506 -11.733 -0.484 1.00 95.31 71 ILE A C 1
ATOM 567 O O . ILE A 1 71 ? 1.431 -12.745 -1.183 1.00 95.31 71 ILE A O 1
ATOM 571 N N . LYS A 1 72 ? 0.903 -11.631 0.696 1.00 95.50 72 LYS A N 1
ATOM 572 C CA . LYS A 1 72 ? -0.057 -12.612 1.191 1.00 95.50 72 LYS A CA 1
ATOM 573 C C . LYS A 1 72 ? -1.463 -12.074 0.958 1.00 95.50 72 LYS A C 1
ATOM 575 O O . LYS A 1 72 ? -1.816 -10.984 1.404 1.00 95.50 72 LYS A O 1
ATOM 580 N N . VAL A 1 73 ? -2.279 -12.851 0.259 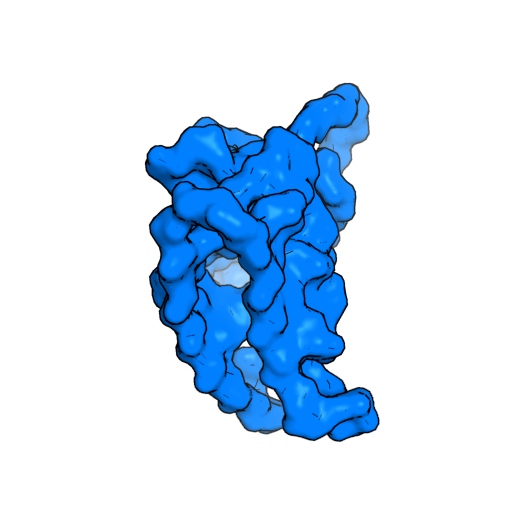1.00 93.38 73 VAL A N 1
ATOM 581 C CA . VAL A 1 73 ? -3.677 -12.507 -0.009 1.00 93.38 73 VAL A CA 1
ATOM 582 C C . VAL A 1 73 ? -4.570 -13.377 0.866 1.00 93.38 73 VAL A C 1
ATOM 584 O O . VAL A 1 73 ? -4.414 -14.595 0.918 1.00 93.38 73 VAL A O 1
ATOM 587 N N . SER A 1 74 ? -5.497 -12.738 1.568 1.00 91.88 74 SER A N 1
ATOM 588 C CA . SER A 1 74 ? -6.548 -13.374 2.353 1.00 91.88 74 SER A CA 1
ATOM 589 C C . SER A 1 74 ? -7.885 -12.773 1.940 1.00 91.88 74 SER A C 1
ATOM 591 O O . SER A 1 74 ? -7.987 -11.565 1.723 1.00 91.88 74 SER A O 1
ATOM 593 N N . GLN A 1 75 ? -8.896 -13.624 1.799 1.00 89.56 75 GLN A N 1
ATOM 594 C CA . GLN A 1 75 ? -10.265 -13.186 1.553 1.00 89.56 75 GLN A CA 1
ATOM 595 C C . GLN A 1 75 ? -10.973 -13.009 2.892 1.00 89.56 75 GLN A C 1
ATOM 597 O O . GLN A 1 75 ? -10.774 -13.803 3.815 1.00 89.56 75 GLN A O 1
ATOM 602 N N . ILE A 1 76 ? -11.779 -11.959 2.998 1.00 86.75 76 ILE A N 1
ATOM 603 C CA . ILE A 1 76 ? -12.553 -11.652 4.198 1.00 86.75 76 ILE A CA 1
ATOM 604 C C . ILE A 1 76 ? -13.999 -12.029 3.900 1.00 86.75 76 ILE A C 1
ATOM 606 O O . ILE A 1 76 ? -14.560 -11.578 2.904 1.00 86.75 76 ILE A O 1
ATOM 610 N N . CYS A 1 77 ? -14.593 -12.875 4.741 1.00 81.50 77 CYS A N 1
ATOM 611 C CA . CYS A 1 77 ? -16.008 -13.208 4.618 1.00 81.50 77 CYS A CA 1
ATOM 612 C C . CYS A 1 77 ? -16.876 -11.961 4.834 1.00 81.50 77 CYS A C 1
ATOM 614 O O . CYS A 1 77 ? -16.513 -11.069 5.605 1.00 81.50 77 CYS A O 1
ATOM 616 N N . CYS A 1 78 ? -18.050 -11.937 4.203 1.00 75.44 78 CYS A N 1
ATOM 617 C CA . CYS A 1 78 ? -19.062 -10.917 4.461 1.00 75.44 78 CYS A CA 1
ATOM 618 C C . CYS A 1 78 ? -19.405 -10.858 5.964 1.00 75.44 78 CYS A C 1
ATOM 620 O O . CYS A 1 78 ? -19.306 -11.861 6.678 1.00 75.44 78 CYS A O 1
ATOM 622 N N . ASP A 1 79 ? -19.774 -9.669 6.441 1.00 74.88 79 ASP A N 1
ATOM 623 C CA . ASP A 1 79 ? -20.240 -9.407 7.814 1.00 74.88 79 ASP A CA 1
ATOM 624 C C . ASP A 1 79 ? -19.206 -9.635 8.931 1.00 74.88 79 ASP A C 1
ATOM 626 O O . ASP A 1 79 ? -19.544 -9.718 10.113 1.00 74.88 79 ASP A O 1
ATOM 630 N N . GLN A 1 80 ? -17.919 -9.715 8.588 1.00 79.94 80 GLN A N 1
ATOM 631 C CA . GLN A 1 80 ? -16.850 -9.762 9.581 1.00 79.94 80 GLN A CA 1
ATOM 632 C C . GLN A 1 80 ? -16.479 -8.361 10.066 1.00 79.94 80 GLN A C 1
ATOM 634 O O . GLN A 1 80 ? -16.428 -7.405 9.300 1.00 79.94 80 GLN A O 1
ATOM 639 N N . ILE A 1 81 ? -16.107 -8.245 11.342 1.00 74.00 81 ILE A N 1
ATOM 640 C CA . ILE A 1 81 ? -15.662 -6.971 11.930 1.00 74.00 81 ILE A CA 1
ATOM 641 C C . ILE A 1 81 ? -14.364 -6.431 11.299 1.00 74.00 81 ILE A C 1
ATOM 643 O O . ILE A 1 81 ? -14.044 -5.249 11.431 1.00 74.00 81 ILE A O 1
ATOM 647 N N . SER A 1 82 ? -13.608 -7.307 10.634 1.00 76.62 82 SER A N 1
ATOM 648 C CA . SER A 1 82 ? -12.414 -6.973 9.858 1.00 76.62 82 SER A CA 1
ATOM 649 C C . SER A 1 82 ? -12.733 -6.473 8.448 1.00 76.62 82 SER A C 1
ATOM 651 O O . SER A 1 82 ? -11.809 -6.139 7.716 1.00 76.62 82 SER A O 1
ATOM 653 N N . MET A 1 83 ? -14.004 -6.442 8.040 1.00 85.06 83 MET A N 1
ATOM 654 C CA . MET A 1 83 ? -14.403 -5.867 6.762 1.00 85.06 83 MET A CA 1
ATOM 655 C C . MET A 1 83 ? -14.193 -4.352 6.807 1.00 85.06 83 MET A C 1
ATOM 657 O O . MET A 1 83 ? -14.793 -3.648 7.623 1.00 85.06 83 MET A O 1
ATOM 661 N N . ALA A 1 84 ? -13.312 -3.861 5.940 1.00 87.44 84 ALA A N 1
ATOM 662 C CA . ALA A 1 84 ? -13.130 -2.435 5.746 1.00 87.44 84 ALA A CA 1
ATOM 663 C C . ALA A 1 84 ? -14.362 -1.841 5.036 1.00 87.44 84 ALA A C 1
ATOM 665 O O . ALA A 1 84 ? -14.964 -2.515 4.195 1.00 87.44 84 ALA A O 1
ATOM 666 N N . PRO A 1 85 ? -14.746 -0.591 5.345 1.00 86.38 85 PRO A N 1
ATOM 667 C CA . PRO A 1 85 ? -15.730 0.125 4.540 1.00 86.38 85 PRO A CA 1
ATOM 668 C C . PRO A 1 85 ? -15.263 0.275 3.082 1.00 86.38 85 PRO A C 1
ATOM 670 O O . PRO A 1 85 ? -14.064 0.307 2.805 1.00 86.38 85 PRO A O 1
ATOM 673 N N . SER A 1 86 ? -16.211 0.397 2.151 1.00 83.88 86 SER A N 1
ATOM 674 C CA . SER A 1 86 ? -15.909 0.583 0.723 1.00 83.88 86 SER A CA 1
ATOM 675 C C . SER A 1 86 ? -15.037 1.822 0.496 1.00 83.88 86 SER A C 1
ATOM 677 O O . SER A 1 86 ? -15.290 2.871 1.092 1.00 83.88 86 SER A O 1
ATOM 679 N N . GLY A 1 87 ? -14.029 1.717 -0.376 1.00 83.19 87 GLY A N 1
ATOM 680 C CA . GLY A 1 87 ? -13.107 2.820 -0.684 1.00 83.19 87 GLY A CA 1
ATOM 681 C C . GLY A 1 87 ? -11.954 2.991 0.315 1.00 83.19 87 GLY A C 1
ATOM 682 O O . GLY A 1 87 ? -11.029 3.771 0.067 1.00 83.19 87 GLY A O 1
ATOM 683 N N . CYS A 1 88 ? -11.947 2.236 1.416 1.00 88.44 88 CYS A N 1
ATOM 684 C CA . CYS A 1 88 ? -10.833 2.216 2.355 1.00 88.44 88 CYS A CA 1
ATOM 685 C C . CYS A 1 88 ? -9.695 1.348 1.807 1.00 88.44 88 CYS A C 1
ATOM 687 O O . CYS A 1 88 ? -9.820 0.132 1.710 1.00 88.44 88 CYS A O 1
ATOM 689 N N . GLY A 1 89 ? -8.553 1.957 1.491 1.00 89.69 89 GLY A N 1
ATOM 690 C CA . GLY A 1 89 ? -7.343 1.217 1.113 1.00 89.69 89 GLY A CA 1
ATOM 691 C C . GLY A 1 89 ? -6.570 0.696 2.323 1.00 89.69 89 GLY A C 1
ATOM 692 O O . GLY A 1 89 ? -5.849 -0.290 2.216 1.00 89.69 89 GLY A O 1
ATOM 693 N N . GLN A 1 90 ? -6.742 1.320 3.490 1.00 90.62 90 GLN A N 1
ATOM 694 C CA . GLN A 1 90 ? -6.204 0.859 4.771 1.00 90.62 90 GLN A CA 1
ATOM 695 C C . GLN A 1 90 ? -7.295 0.967 5.834 1.00 90.62 90 GLN A C 1
ATOM 697 O O . GLN A 1 90 ? -8.038 1.948 5.856 1.00 90.62 90 GLN A O 1
ATOM 702 N N . TYR A 1 91 ? -7.392 -0.020 6.723 1.00 90.06 91 TYR A N 1
ATOM 703 C CA . TYR A 1 91 ? -8.374 -0.024 7.805 1.00 90.06 91 TYR A CA 1
ATOM 704 C C . TYR A 1 91 ? -7.725 -0.425 9.127 1.00 90.06 91 TYR A C 1
ATOM 706 O O . TYR A 1 91 ? -7.182 -1.522 9.266 1.00 90.06 91 TYR A O 1
ATOM 714 N N . PHE A 1 92 ? -7.786 0.489 10.093 1.00 89.44 92 PHE A N 1
ATOM 715 C CA . PHE A 1 92 ? -7.194 0.342 11.415 1.00 89.44 92 PHE A CA 1
ATOM 716 C C . PHE A 1 92 ? -8.283 0.105 12.459 1.00 89.44 92 PHE A C 1
ATOM 718 O O . PHE A 1 92 ? -9.163 0.940 12.671 1.00 89.44 92 PHE A O 1
ATOM 725 N N . THR A 1 93 ? -8.194 -1.031 13.148 1.00 88.19 93 THR A N 1
ATOM 726 C CA . THR A 1 93 ? -9.110 -1.420 14.233 1.00 88.19 93 THR A CA 1
ATOM 727 C C . THR A 1 93 ? -8.497 -1.269 15.624 1.00 88.19 93 THR A C 1
ATOM 729 O O . THR A 1 93 ? -9.155 -1.546 16.619 1.00 88.19 93 THR A O 1
ATOM 732 N N . SER A 1 94 ? -7.222 -0.896 15.703 1.00 87.69 94 SER A N 1
ATOM 733 C CA . SER A 1 94 ? -6.499 -0.709 16.960 1.00 87.69 94 SER A CA 1
ATOM 734 C C . SER A 1 94 ? -6.562 0.747 17.416 1.00 87.69 94 SER A C 1
ATOM 736 O O . SER A 1 94 ? -6.728 1.669 16.617 1.00 87.69 94 SER A O 1
ATOM 738 N N . THR A 1 95 ? -6.372 0.977 18.717 1.00 85.69 95 THR A N 1
ATOM 739 C CA . THR A 1 95 ? -6.289 2.338 19.274 1.00 85.69 95 THR A CA 1
ATOM 740 C C . THR A 1 95 ? -5.023 3.070 18.851 1.00 85.69 95 THR A C 1
ATOM 742 O O . THR A 1 95 ? -4.980 4.288 18.937 1.00 85.69 95 THR A O 1
ATOM 745 N N . THR A 1 96 ? -3.988 2.344 18.438 1.00 86.94 96 THR A N 1
ATOM 746 C CA . THR A 1 96 ? -2.729 2.886 17.933 1.00 86.94 96 THR A CA 1
ATOM 747 C C . THR A 1 96 ? -2.302 2.128 16.683 1.00 86.94 96 THR A C 1
ATOM 749 O O . THR A 1 96 ? -2.671 0.967 16.494 1.00 86.94 96 THR A O 1
ATOM 752 N N . GLY A 1 97 ? -1.516 2.774 15.828 1.00 86.38 97 GLY A N 1
ATOM 753 C CA . GLY A 1 97 ? -0.995 2.146 14.620 1.00 86.38 97 GLY A CA 1
ATOM 754 C C . GLY A 1 97 ? 0.035 3.004 13.903 1.00 86.38 97 GLY A C 1
ATOM 755 O O . GLY A 1 97 ? 0.260 4.164 14.257 1.00 86.38 97 GLY A O 1
ATOM 756 N N . THR A 1 98 ? 0.640 2.420 12.875 1.00 86.94 98 THR A N 1
ATOM 757 C CA . THR A 1 98 ? 1.509 3.129 11.938 1.00 86.94 98 THR A CA 1
ATOM 758 C C . THR A 1 98 ? 0.888 3.026 10.559 1.00 86.94 98 THR A C 1
ATOM 760 O O . THR A 1 98 ? 0.696 1.928 10.043 1.00 86.94 98 THR A O 1
ATOM 763 N N . ILE A 1 99 ? 0.577 4.175 9.984 1.00 86.06 99 ILE A N 1
ATOM 764 C CA . ILE A 1 99 ? 0.063 4.325 8.634 1.00 86.06 99 ILE A CA 1
ATOM 765 C C . ILE A 1 99 ? 1.262 4.540 7.720 1.00 86.06 99 ILE A C 1
ATOM 767 O O . ILE A 1 99 ? 2.089 5.419 7.977 1.00 86.06 99 ILE A O 1
ATOM 771 N N . LYS A 1 100 ? 1.355 3.736 6.666 1.00 86.62 100 LYS A N 1
ATOM 772 C CA . LYS A 1 100 ? 2.387 3.857 5.637 1.00 86.62 100 LYS A CA 1
ATOM 773 C C . LYS A 1 100 ? 1.718 3.877 4.275 1.00 86.62 100 LYS A C 1
ATOM 775 O O . LYS A 1 100 ? 0.802 3.091 4.032 1.00 86.62 100 LYS A O 1
ATOM 780 N N . GLY A 1 101 ? 2.155 4.775 3.406 1.00 86.44 101 GLY A N 1
ATOM 781 C CA . GLY A 1 101 ? 1.776 4.730 2.002 1.00 86.44 101 GLY A CA 1
ATOM 782 C C . GLY A 1 101 ? 2.557 3.664 1.237 1.00 86.44 101 GLY A C 1
ATOM 783 O O . GLY A 1 101 ? 3.492 3.042 1.747 1.00 86.44 101 GLY A O 1
ATOM 784 N N . TRP A 1 102 ? 2.213 3.508 -0.037 1.00 90.12 102 TRP A N 1
ATOM 785 C CA . TRP A 1 102 ? 3.119 2.873 -0.986 1.00 90.12 102 TRP A CA 1
ATOM 786 C C . TRP A 1 102 ? 4.397 3.707 -1.133 1.00 90.12 102 TRP A C 1
ATOM 788 O O . TRP A 1 102 ? 4.383 4.924 -0.940 1.00 90.12 102 TRP A O 1
ATOM 798 N N . ASN A 1 103 ? 5.506 3.043 -1.449 1.00 88.94 103 ASN A N 1
ATOM 799 C CA . ASN A 1 103 ? 6.817 3.663 -1.654 1.00 88.94 103 ASN A CA 1
ATOM 800 C C . ASN A 1 103 ? 7.315 4.534 -0.476 1.00 88.94 103 ASN A C 1
ATOM 802 O O . ASN A 1 103 ? 8.014 5.521 -0.673 1.00 88.94 103 ASN A O 1
ATOM 806 N N . SER A 1 104 ? 6.924 4.205 0.759 1.00 79.25 104 SER A N 1
ATOM 807 C CA . SER A 1 104 ? 7.150 5.059 1.935 1.00 79.25 104 SER A CA 1
ATOM 808 C C . SER A 1 104 ? 8.288 4.550 2.833 1.00 79.25 104 SER A C 1
ATOM 810 O O . SER A 1 104 ? 8.070 4.268 4.012 1.00 79.25 104 SER A O 1
ATOM 812 N N . GLN A 1 105 ? 9.505 4.394 2.290 1.00 74.69 105 GLN A N 1
ATOM 813 C CA . GLN A 1 105 ? 10.682 3.964 3.064 1.00 74.69 105 GLN A CA 1
ATOM 814 C C . GLN A 1 105 ? 11.587 5.133 3.490 1.00 74.69 105 GLN A C 1
ATOM 816 O O . GLN A 1 105 ? 11.975 5.947 2.655 1.00 74.69 105 GLN A O 1
ATOM 821 N N . PRO A 1 106 ? 12.005 5.200 4.771 1.00 61.44 106 PRO A N 1
ATOM 822 C CA . PRO A 1 106 ? 12.797 6.318 5.287 1.00 61.44 106 PRO A CA 1
ATOM 823 C C . PRO A 1 106 ? 14.263 6.318 4.820 1.00 61.44 106 PRO A C 1
ATOM 825 O O . PRO A 1 106 ? 14.926 7.343 4.938 1.00 61.44 106 PRO A O 1
ATOM 828 N N . ALA A 1 107 ? 14.776 5.188 4.322 1.00 57.56 107 ALA A N 1
ATOM 829 C CA . ALA A 1 107 ? 16.180 5.015 3.941 1.00 57.56 107 ALA A CA 1
ATOM 830 C C . ALA A 1 107 ? 16.449 5.175 2.433 1.00 57.56 107 ALA A C 1
ATOM 832 O O . ALA A 1 107 ? 17.603 5.103 2.019 1.00 57.56 107 ALA A O 1
ATOM 833 N N . GLU A 1 108 ? 15.413 5.396 1.618 1.00 59.94 108 GLU A N 1
ATOM 834 C CA . GLU A 1 108 ? 15.537 5.373 0.160 1.00 59.94 108 GLU A CA 1
ATOM 835 C C . GLU A 1 108 ? 15.559 6.788 -0.444 1.00 59.94 108 GLU A C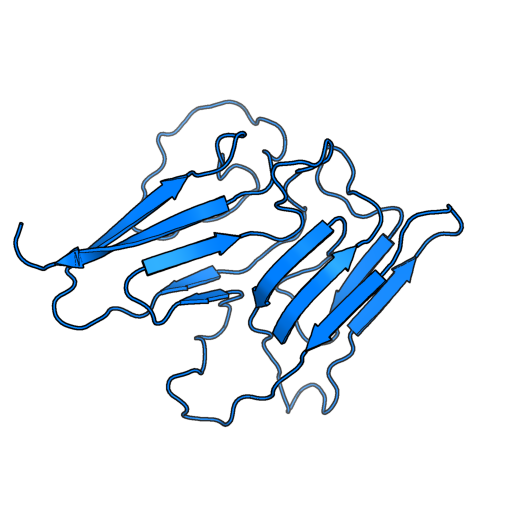 1
ATOM 837 O O . GLU A 1 108 ? 14.730 7.631 -0.086 1.00 59.94 108 GLU A O 1
ATOM 842 N N . PRO A 1 109 ? 16.465 7.066 -1.404 1.00 53.41 109 PRO A N 1
ATOM 843 C CA . PRO A 1 109 ? 16.590 8.378 -2.043 1.00 53.41 109 PRO A CA 1
ATOM 844 C C . PRO A 1 109 ? 15.364 8.772 -2.886 1.00 53.41 109 PRO A C 1
ATOM 846 O O . PRO A 1 109 ? 15.218 9.942 -3.228 1.00 53.41 109 PRO A O 1
ATOM 849 N N . ALA A 1 110 ? 14.475 7.822 -3.197 1.00 63.00 110 ALA A N 1
ATOM 850 C CA . ALA A 1 110 ? 13.260 8.021 -3.986 1.00 63.00 110 ALA A CA 1
ATOM 851 C C . ALA A 1 110 ? 11.986 7.696 -3.185 1.00 63.00 110 ALA A C 1
ATOM 853 O O . ALA A 1 110 ? 11.078 7.025 -3.672 1.00 63.00 110 ALA A O 1
ATOM 854 N N . ASN A 1 111 ? 11.913 8.173 -1.942 1.00 72.44 111 ASN A N 1
ATOM 855 C CA . ASN A 1 111 ? 10.689 8.171 -1.141 1.00 72.44 111 ASN A CA 1
ATOM 856 C C . ASN A 1 111 ? 9.721 9.250 -1.661 1.00 72.44 111 ASN A C 1
ATOM 858 O O . ASN A 1 111 ? 9.487 10.232 -0.969 1.00 72.44 111 ASN A O 1
ATOM 862 N N . THR A 1 112 ? 9.226 9.125 -2.893 1.00 79.75 112 THR A N 1
ATOM 863 C CA . THR A 1 112 ? 8.272 10.058 -3.521 1.00 79.75 112 THR A CA 1
ATOM 864 C C . THR A 1 112 ? 6.862 9.487 -3.440 1.00 79.75 112 THR A C 1
ATOM 866 O O . THR A 1 112 ? 6.663 8.295 -3.700 1.00 79.75 112 THR A O 1
ATOM 869 N N . TYR A 1 113 ? 5.881 10.331 -3.107 1.00 81.00 113 TYR A N 1
ATOM 870 C CA . TYR A 1 113 ? 4.474 9.940 -3.133 1.00 81.00 113 TYR A CA 1
ATOM 871 C C . TYR A 1 113 ? 4.042 9.560 -4.552 1.00 81.00 113 TYR A C 1
ATOM 873 O O . TYR A 1 113 ? 4.338 10.268 -5.514 1.00 81.00 113 TYR A O 1
ATOM 881 N N . LEU A 1 114 ? 3.340 8.436 -4.685 1.00 85.62 114 LEU A N 1
ATOM 882 C CA . LEU A 1 114 ? 2.915 7.931 -5.986 1.00 85.62 114 LEU A CA 1
ATOM 883 C C . LEU A 1 114 ? 1.738 8.739 -6.536 1.00 85.62 114 LEU A C 1
ATOM 885 O O . LEU A 1 114 ? 0.809 9.089 -5.814 1.00 85.62 114 LEU A O 1
ATOM 889 N N . ALA A 1 115 ? 1.735 8.987 -7.841 1.00 84.06 115 ALA A N 1
ATOM 890 C CA . ALA A 1 115 ? 0.588 9.570 -8.519 1.00 84.06 115 ALA A CA 1
ATOM 891 C C . ALA A 1 115 ? -0.515 8.516 -8.712 1.00 84.06 115 ALA A C 1
ATOM 893 O O . ALA A 1 115 ? -0.235 7.327 -8.888 1.00 84.06 115 ALA A O 1
ATOM 894 N N . GLY A 1 116 ? -1.777 8.957 -8.724 1.00 83.06 116 GLY A N 1
ATOM 895 C CA . GLY A 1 116 ? -2.922 8.086 -9.006 1.00 83.06 116 GLY A CA 1
ATOM 896 C C . GLY A 1 116 ? -3.277 7.123 -7.866 1.00 83.06 116 GLY A C 1
ATOM 897 O O . GLY A 1 116 ? -3.706 5.993 -8.121 1.00 83.06 116 GLY A O 1
ATOM 898 N N . GLN A 1 117 ? -3.065 7.585 -6.632 1.00 85.31 117 GLN A N 1
ATOM 899 C CA . GLN A 1 117 ? -3.547 6.985 -5.392 1.00 85.31 117 GLN A CA 1
ATOM 900 C C . GLN A 1 117 ? -4.884 7.649 -5.038 1.00 85.31 117 GLN A C 1
ATOM 902 O O . GLN A 1 117 ? -4.948 8.864 -4.891 1.00 85.31 117 GLN A O 1
ATOM 907 N N . ASN A 1 118 ? -5.954 6.869 -4.935 1.00 85.50 118 ASN A N 1
ATOM 908 C CA . ASN A 1 118 ? -7.294 7.347 -4.610 1.00 85.50 118 ASN A CA 1
ATOM 909 C C . ASN A 1 118 ? -7.940 6.390 -3.606 1.00 85.50 118 ASN A C 1
ATOM 911 O O . ASN A 1 118 ? -8.778 5.568 -3.968 1.00 85.50 118 ASN A O 1
ATOM 915 N N . TYR A 1 119 ? -7.494 6.445 -2.353 1.00 86.06 119 TYR A N 1
ATOM 916 C CA . TYR A 1 119 ? -8.038 5.610 -1.291 1.00 86.06 119 TYR A CA 1
ATOM 917 C C . TYR A 1 119 ? -8.167 6.366 0.021 1.00 86.06 119 TYR A C 1
ATOM 919 O O . TYR A 1 119 ? -7.343 7.221 0.343 1.00 86.06 119 TYR A O 1
ATOM 927 N N . ALA A 1 120 ? -9.166 5.989 0.815 1.00 87.06 120 ALA A N 1
ATOM 928 C CA . ALA A 1 120 ? -9.307 6.476 2.177 1.00 87.06 120 ALA A CA 1
ATOM 929 C C . ALA A 1 120 ? -8.504 5.608 3.157 1.00 87.06 120 ALA A C 1
ATOM 931 O O . ALA A 1 120 ? -8.395 4.385 3.005 1.00 87.06 120 ALA A O 1
ATOM 932 N N . ILE A 1 121 ? -7.974 6.236 4.205 1.00 86.88 121 ILE A N 1
ATOM 933 C CA . ILE A 1 121 ? -7.453 5.535 5.378 1.00 86.88 121 ILE A CA 1
ATOM 934 C C . ILE A 1 121 ? -8.536 5.571 6.446 1.00 86.88 121 ILE A C 1
ATOM 936 O O . ILE A 1 121 ? -8.880 6.626 6.973 1.00 86.88 121 ILE A O 1
ATOM 940 N N . CYS A 1 122 ? -9.076 4.404 6.763 1.00 87.62 122 CYS A N 1
ATOM 941 C CA . CYS A 1 122 ? -10.230 4.279 7.629 1.00 87.62 122 CYS A CA 1
ATOM 942 C C . CYS A 1 122 ? -9.830 3.799 9.015 1.00 87.62 122 CYS A C 1
ATOM 944 O O . CYS A 1 122 ? -8.950 2.958 9.195 1.00 87.62 122 CYS A O 1
ATOM 946 N N . MET A 1 123 ? -10.519 4.332 10.012 1.00 85.12 123 MET A N 1
ATOM 947 C CA . MET A 1 123 ? -10.238 4.091 11.417 1.00 85.12 123 MET A CA 1
ATOM 948 C C . MET A 1 123 ? -11.526 3.701 12.125 1.00 85.12 123 MET A C 1
ATOM 950 O O . MET A 1 123 ? -12.518 4.431 12.068 1.00 85.12 123 MET A O 1
ATOM 954 N N . ARG A 1 124 ? -11.518 2.569 12.828 1.00 87.44 124 ARG A N 1
ATOM 955 C CA . ARG A 1 124 ? -12.638 2.185 13.687 1.00 87.44 124 ARG A CA 1
ATOM 956 C C . ARG A 1 124 ? -12.589 2.990 14.979 1.00 87.44 124 ARG A C 1
ATOM 958 O O . ARG A 1 124 ? -11.580 2.982 15.682 1.00 87.44 124 ARG A O 1
ATOM 965 N N . LYS A 1 125 ? -13.697 3.644 15.325 1.00 84.12 125 LYS A N 1
ATOM 966 C CA . LYS A 1 125 ? -13.840 4.308 16.623 1.00 84.12 125 LYS A CA 1
ATOM 967 C C . LYS A 1 125 ? -13.936 3.261 17.732 1.00 84.12 125 LYS A C 1
ATOM 969 O O . LYS A 1 125 ? -14.908 2.510 17.787 1.00 84.12 125 LYS A O 1
ATOM 974 N N . GLU A 1 126 ? -12.951 3.243 18.622 1.00 85.12 126 GLU A N 1
ATOM 975 C CA . GLU A 1 126 ? -12.962 2.356 19.785 1.00 85.12 126 GLU A CA 1
ATOM 976 C C . GLU A 1 126 ? -13.811 2.924 20.927 1.00 85.12 126 GLU A C 1
ATOM 978 O O . GLU A 1 126 ? -14.015 4.139 21.050 1.00 85.12 126 GLU A O 1
ATOM 983 N N . ILE A 1 127 ? -14.308 2.039 21.796 1.00 85.44 127 ILE A N 1
ATOM 984 C CA . ILE A 1 127 ? -15.084 2.461 22.964 1.00 85.44 127 ILE A CA 1
ATOM 985 C C . ILE A 1 127 ? -14.244 3.389 23.851 1.00 85.44 127 ILE A C 1
ATOM 987 O O . ILE A 1 127 ? -13.030 3.224 24.015 1.00 85.44 127 ILE A O 1
ATOM 991 N N . ASN A 1 128 ? -14.896 4.394 24.431 1.00 86.50 128 ASN A N 1
ATOM 992 C CA . ASN A 1 128 ? -14.251 5.409 25.259 1.00 86.50 128 ASN A CA 1
ATOM 993 C C . ASN A 1 128 ? -13.160 6.221 24.531 1.00 86.50 128 ASN A C 1
ATOM 995 O O . ASN A 1 128 ? -12.241 6.712 25.186 1.00 86.50 128 ASN A O 1
ATOM 999 N N . ARG A 1 129 ? -13.238 6.378 23.201 1.00 83.38 129 ARG A N 1
ATOM 1000 C CA . ARG A 1 129 ? -12.369 7.285 22.433 1.00 83.38 129 ARG A CA 1
ATOM 1001 C C . ARG A 1 129 ? -13.135 8.472 21.851 1.00 83.38 129 ARG A C 1
ATOM 1003 O O . ARG A 1 129 ? -14.238 8.308 21.325 1.00 83.38 129 ARG A O 1
ATOM 1010 N N . CYS A 1 130 ? -12.541 9.664 21.943 1.00 83.81 130 CYS A N 1
ATOM 1011 C CA . CYS A 1 130 ? -13.154 10.925 21.499 1.00 83.81 130 CYS A CA 1
ATOM 1012 C C . CYS A 1 130 ? -12.448 11.572 20.309 1.00 83.81 130 CYS A C 1
ATOM 1014 O O . CYS A 1 130 ? -13.113 12.185 19.479 1.00 83.81 130 CYS A O 1
ATOM 1016 N N . SER A 1 131 ? -11.129 11.435 20.212 1.00 82.94 131 SER A N 1
ATOM 1017 C CA . SER A 1 131 ? -10.344 12.040 19.139 1.00 82.94 131 SER A CA 1
ATOM 1018 C C . SER A 1 131 ? -9.257 11.094 18.652 1.00 82.94 131 SER A C 1
ATOM 1020 O O . SER A 1 131 ? -8.844 10.170 19.356 1.00 82.94 131 SER A O 1
ATOM 1022 N N . THR A 1 132 ? -8.807 11.330 17.423 1.00 79.88 132 THR A N 1
ATOM 1023 C CA . THR A 1 132 ? -7.652 10.656 16.836 1.00 79.88 132 THR A CA 1
ATOM 1024 C C . THR A 1 132 ? -6.562 11.685 16.596 1.00 79.88 132 THR A C 1
ATOM 1026 O O . THR A 1 132 ? -6.804 12.715 15.970 1.00 79.88 132 THR A O 1
ATOM 1029 N N . THR A 1 133 ? -5.362 11.397 17.081 1.00 80.50 133 THR A N 1
ATOM 1030 C CA . THR A 1 133 ? -4.160 12.185 16.823 1.00 80.50 133 THR A CA 1
ATOM 1031 C C . THR A 1 133 ? -3.305 11.469 15.790 1.00 80.50 133 THR A C 1
ATOM 1033 O O . THR A 1 133 ? -3.038 10.274 15.926 1.00 80.50 133 THR A O 1
ATOM 1036 N N . TYR A 1 134 ? -2.835 12.222 14.801 1.00 78.31 134 TYR A N 1
ATOM 1037 C CA . TYR A 1 134 ? -1.857 11.776 13.818 1.00 78.31 134 TYR A CA 1
ATOM 1038 C C . TYR A 1 134 ? -0.562 12.541 14.055 1.00 78.31 134 TYR A C 1
ATOM 1040 O O . TYR A 1 134 ? -0.579 13.753 14.271 1.00 78.31 134 TYR A O 1
ATOM 1048 N N . LEU A 1 135 ? 0.554 11.826 14.050 1.00 76.50 135 LEU A N 1
ATOM 1049 C CA . LEU A 1 135 ? 1.881 12.395 14.213 1.00 76.50 135 LEU A CA 1
ATOM 1050 C C . LEU A 1 135 ? 2.762 11.862 13.093 1.00 76.50 135 LEU A C 1
ATOM 1052 O O . LEU A 1 135 ? 2.977 10.650 13.009 1.00 76.50 135 LEU A O 1
ATOM 1056 N N . ASP A 1 136 ? 3.267 12.772 12.268 1.00 73.44 136 ASP A N 1
ATOM 1057 C CA . ASP A 1 136 ? 4.226 12.454 11.219 1.00 73.44 136 ASP A CA 1
ATOM 1058 C C . ASP A 1 136 ? 5.517 11.894 11.837 1.00 73.44 136 ASP A C 1
ATOM 1060 O O . ASP A 1 136 ? 6.042 12.408 12.831 1.00 73.44 136 ASP A O 1
ATOM 1064 N N . ARG A 1 137 ? 5.982 10.775 11.287 1.00 70.50 137 ARG A N 1
ATOM 1065 C CA . ARG A 1 137 ? 7.222 10.086 11.665 1.00 70.50 137 ARG A CA 1
ATOM 1066 C C . ARG A 1 137 ? 8.217 10.049 10.504 1.00 70.50 137 ARG A C 1
ATOM 1068 O O . ARG A 1 137 ? 9.285 9.456 10.659 1.00 70.50 137 ARG A O 1
ATOM 1075 N N . GLY A 1 138 ? 7.871 10.639 9.362 1.00 62.19 138 GLY A N 1
ATOM 1076 C CA . GLY A 1 138 ? 8.747 10.786 8.213 1.00 62.19 138 GLY A CA 1
ATOM 1077 C C . GLY A 1 138 ? 9.827 11.845 8.429 1.00 62.19 138 GLY A C 1
ATOM 1078 O O . GLY A 1 138 ? 9.700 12.761 9.239 1.00 62.19 138 GLY A O 1
ATOM 1079 N N . THR A 1 139 ? 10.918 11.715 7.677 1.00 55.53 139 THR A N 1
ATOM 1080 C CA . THR A 1 139 ? 11.946 12.760 7.533 1.00 55.53 139 THR A CA 1
ATOM 1081 C C . THR A 1 139 ? 11.514 13.864 6.565 1.00 55.53 139 THR A C 1
ATOM 1083 O O . THR A 1 139 ? 12.041 14.972 6.624 1.00 55.53 139 THR A O 1
ATOM 1086 N N . ASN A 1 140 ? 10.531 13.572 5.710 1.00 52.75 140 ASN A N 1
ATOM 1087 C CA . ASN A 1 140 ? 9.879 14.513 4.813 1.00 52.75 140 ASN A CA 1
ATOM 1088 C C . ASN A 1 140 ? 8.489 14.812 5.372 1.00 52.75 140 ASN A C 1
ATOM 1090 O O . ASN A 1 140 ? 7.712 13.883 5.570 1.00 52.75 140 ASN A O 1
ATOM 1094 N N . ILE A 1 141 ? 8.190 16.090 5.618 1.00 50.75 141 ILE A N 1
ATOM 1095 C CA . ILE A 1 141 ? 6.862 16.531 6.056 1.00 50.75 141 ILE A CA 1
ATOM 1096 C C . ILE A 1 141 ? 5.852 16.075 5.001 1.00 50.75 141 ILE A C 1
ATOM 1098 O O . ILE A 1 141 ? 5.946 16.495 3.841 1.00 50.75 141 ILE A O 1
ATOM 1102 N N . PHE A 1 142 ? 4.904 15.220 5.387 1.00 49.69 142 PHE A N 1
ATOM 1103 C CA . PHE A 1 142 ? 3.783 14.885 4.517 1.00 49.69 142 PHE A CA 1
ATOM 1104 C C . PHE A 1 142 ? 2.949 16.147 4.289 1.00 49.69 142 PHE A C 1
ATOM 1106 O O . PHE A 1 142 ? 2.249 16.635 5.177 1.00 49.69 142 PHE A O 1
ATOM 1113 N N . PHE A 1 143 ? 3.048 16.689 3.082 1.00 50.94 143 PHE A N 1
ATOM 1114 C CA . PHE A 1 143 ? 2.169 17.732 2.596 1.00 50.94 143 PHE A CA 1
ATOM 1115 C C . PHE A 1 143 ? 1.049 17.047 1.797 1.00 50.94 143 PHE A C 1
ATOM 1117 O O . PHE A 1 143 ? 1.334 16.557 0.703 1.00 50.94 143 PHE A O 1
ATOM 1124 N N . PRO A 1 144 ? -0.201 16.996 2.303 1.00 50.12 144 PRO A N 1
ATOM 1125 C CA . PRO A 1 144 ? -1.378 16.545 1.549 1.00 50.12 144 PRO A CA 1
ATOM 1126 C C . PRO A 1 144 ? -1.664 17.534 0.408 1.00 50.12 144 PRO A C 1
ATOM 1128 O O . PRO A 1 144 ? -2.516 18.413 0.513 1.00 50.12 144 PRO A O 1
ATOM 1131 N N . VAL A 1 145 ? -0.841 17.487 -0.641 1.00 51.16 145 VAL A N 1
ATOM 1132 C CA . VAL A 1 145 ? -0.783 18.494 -1.718 1.00 51.16 145 VAL A CA 1
ATOM 1133 C C . VAL A 1 145 ? -0.851 17.853 -3.115 1.00 51.16 145 VAL A C 1
ATOM 1135 O O . VAL A 1 145 ? -0.814 18.535 -4.132 1.00 51.16 145 VAL A O 1
ATOM 1138 N N . CYS A 1 146 ? -1.069 16.542 -3.200 1.00 49.50 146 CYS A N 1
ATOM 1139 C CA . CYS A 1 146 ? -1.287 15.804 -4.452 1.00 49.50 146 CYS A CA 1
ATOM 1140 C C . CYS A 1 146 ? -2.775 15.553 -4.777 1.00 49.50 146 CYS A C 1
ATOM 1142 O O . CYS A 1 146 ? -3.096 14.622 -5.509 1.00 49.50 146 CYS A O 1
ATOM 1144 N N . GLY A 1 147 ? -3.692 16.387 -4.274 1.00 44.28 147 GLY A N 1
ATOM 1145 C CA . GLY A 1 147 ? -5.135 16.201 -4.493 1.00 44.28 147 GLY A CA 1
ATOM 1146 C C . GLY A 1 147 ? -5.807 15.258 -3.492 1.00 44.28 147 GLY A C 1
ATOM 1147 O O . GLY A 1 147 ? -6.996 14.978 -3.629 1.00 44.28 147 GLY A O 1
ATOM 1148 N N . ASP A 1 148 ? -5.070 14.815 -2.470 1.00 49.03 148 ASP A N 1
ATOM 1149 C CA . ASP A 1 148 ? -5.618 14.093 -1.328 1.00 49.03 148 ASP A CA 1
ATOM 1150 C C . ASP A 1 148 ? -6.650 14.975 -0.603 1.00 49.03 148 ASP A C 1
ATOM 1152 O O . ASP A 1 148 ? -6.346 16.065 -0.108 1.00 49.03 148 ASP A O 1
ATOM 1156 N N . THR A 1 149 ? -7.889 14.499 -0.522 1.00 46.91 149 THR A N 1
ATOM 1157 C CA . THR A 1 149 ? -8.921 15.099 0.324 1.00 46.91 149 THR A CA 1
ATOM 1158 C C . THR A 1 149 ? -8.775 14.533 1.732 1.00 46.91 149 THR A C 1
ATOM 1160 O O . THR A 1 149 ? -9.127 13.391 2.011 1.00 46.91 149 THR A O 1
ATOM 1163 N N . LEU A 1 150 ? -8.241 15.337 2.654 1.00 48.41 150 LEU A N 1
ATOM 1164 C CA . LEU A 1 150 ? -8.391 15.058 4.081 1.00 48.41 150 LEU A CA 1
ATOM 1165 C C . LEU A 1 150 ? -9.823 15.422 4.483 1.00 48.41 150 LEU A C 1
ATOM 1167 O O . LEU A 1 150 ? -10.103 16.554 4.876 1.00 48.41 150 LEU A O 1
ATOM 1171 N N . GLU A 1 151 ? -10.753 14.481 4.350 1.00 39.59 151 GLU A N 1
ATOM 1172 C CA . GLU A 1 151 ? -12.105 14.674 4.867 1.00 39.59 151 GLU A CA 1
ATOM 1173 C C . GLU A 1 151 ? -12.094 14.548 6.401 1.00 39.59 151 GLU A C 1
ATOM 1175 O O . GLU A 1 151 ? -11.793 13.491 6.941 1.00 39.59 151 GLU A O 1
ATOM 1180 N N . TRP A 1 152 ? -12.360 15.676 7.074 1.00 36.91 152 TRP A N 1
ATOM 1181 C CA . TRP A 1 152 ? -12.667 15.900 8.500 1.00 36.91 152 TRP A CA 1
ATOM 1182 C C . TRP A 1 152 ? -12.025 14.972 9.567 1.00 36.91 152 TRP A C 1
ATOM 1184 O O . TRP A 1 152 ? -12.332 13.784 9.632 1.00 36.91 152 TRP A O 1
ATOM 1194 N N . PRO A 1 153 ? -11.241 15.522 10.529 1.00 38.56 153 PRO A N 1
ATOM 1195 C CA . PRO A 1 153 ? -11.399 16.864 11.103 1.00 38.56 153 PRO A CA 1
ATOM 1196 C C . PRO A 1 153 ? -10.210 17.815 10.849 1.00 38.56 153 PRO A C 1
ATOM 1198 O O . PRO A 1 153 ? -9.807 18.540 11.756 1.00 38.56 153 PRO A O 1
ATOM 1201 N N . PHE A 1 154 ? -9.638 17.846 9.642 1.00 48.84 154 PHE A N 1
ATOM 1202 C CA . PHE A 1 154 ? -8.584 18.811 9.297 1.00 48.84 154 PHE A CA 1
ATOM 1203 C C . PHE A 1 154 ? -9.085 19.821 8.261 1.00 48.84 154 PHE A C 1
ATOM 1205 O O . PHE A 1 154 ? -9.482 19.453 7.162 1.00 48.84 154 PHE A O 1
ATOM 1212 N N . SER A 1 155 ? -9.075 21.107 8.613 1.00 37.09 155 SER A N 1
ATOM 121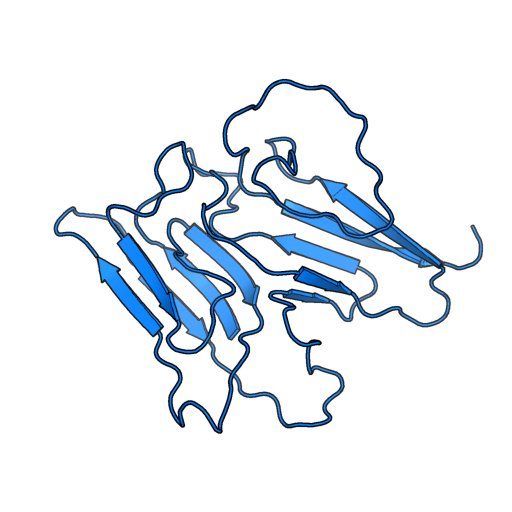3 C CA . SER A 1 155 ? -9.306 22.212 7.679 1.00 37.09 155 SER A CA 1
ATOM 1214 C C . SER A 1 155 ? -7.966 22.774 7.204 1.00 37.09 155 SER A C 1
ATOM 1216 O O . SER A 1 155 ? -7.133 23.154 8.027 1.00 37.09 155 SER A O 1
ATOM 1218 N N . PHE A 1 156 ? -7.768 22.859 5.890 1.00 47.84 156 PHE A N 1
ATOM 1219 C CA . PHE A 1 156 ? -6.598 23.496 5.284 1.00 47.84 156 PHE A CA 1
ATOM 1220 C C . PHE A 1 156 ? -6.635 25.023 5.467 1.00 47.84 156 PHE A C 1
ATOM 1222 O O . PHE A 1 156 ? -7.697 25.640 5.374 1.00 47.84 156 PHE A O 1
ATOM 1229 N N . LEU A 1 157 ? -5.468 25.646 5.667 1.00 36.19 157 LEU A N 1
ATOM 1230 C CA . LEU A 1 157 ? -5.295 27.087 5.466 1.00 36.19 157 LEU A CA 1
ATOM 1231 C C . LEU A 1 157 ? -5.126 27.349 3.956 1.00 36.19 157 LEU A C 1
ATOM 1233 O O . LEU A 1 157 ? -4.277 26.710 3.333 1.00 36.19 157 LEU A O 1
ATOM 1237 N N . PRO A 1 158 ? -5.902 28.257 3.342 1.00 36.03 158 PRO A N 1
ATOM 1238 C CA . PRO A 1 158 ? -5.785 28.544 1.918 1.00 36.03 158 PRO A CA 1
ATOM 1239 C C . PRO A 1 158 ? -4.515 29.361 1.640 1.00 36.03 158 PRO A C 1
ATOM 1241 O O . PRO A 1 158 ? -4.313 30.405 2.258 1.00 36.03 158 PRO A O 1
ATOM 1244 N N . GLY A 1 159 ? -3.697 28.936 0.668 1.00 39.19 159 GLY A N 1
ATOM 1245 C CA . GLY A 1 159 ? -2.805 29.865 -0.041 1.00 39.19 159 GLY A CA 1
ATOM 1246 C C . GLY A 1 159 ? -1.308 29.556 -0.140 1.00 39.19 159 GLY A C 1
ATOM 1247 O O . GLY A 1 159 ? -0.538 30.510 -0.202 1.00 39.19 159 GLY A O 1
ATOM 1248 N N . THR A 1 160 ? -0.853 28.302 -0.221 1.00 42.59 160 THR A N 1
ATOM 1249 C CA . THR A 1 160 ? 0.549 28.029 -0.606 1.00 42.59 160 THR A CA 1
ATOM 1250 C C . THR A 1 160 ? 0.670 27.548 -2.061 1.00 42.59 160 THR A C 1
ATOM 1252 O O . THR A 1 160 ? -0.190 26.807 -2.540 1.00 42.59 160 THR A O 1
ATOM 1255 N N . PRO A 1 161 ? 1.700 28.006 -2.803 1.00 42.06 161 PRO A N 1
ATOM 1256 C CA . PRO A 1 161 ? 1.901 27.651 -4.206 1.00 42.06 161 PRO A CA 1
ATOM 1257 C C . PRO A 1 161 ? 2.268 26.170 -4.332 1.00 42.06 161 PRO A C 1
ATOM 1259 O O . PRO A 1 161 ? 2.977 25.651 -3.476 1.00 42.06 161 PRO A O 1
ATOM 1262 N N . VAL A 1 162 ? 1.783 25.521 -5.398 1.00 49.59 162 VAL A N 1
ATOM 1263 C CA . VAL A 1 162 ? 1.876 24.073 -5.667 1.00 49.59 162 VAL A CA 1
ATOM 1264 C C . VAL A 1 162 ? 3.321 23.566 -5.519 1.00 49.59 162 VAL A C 1
ATOM 1266 O O . VAL A 1 162 ? 4.130 23.812 -6.417 1.00 49.59 162 VAL A O 1
ATOM 1269 N N . PRO A 1 163 ? 3.689 22.857 -4.435 1.00 46.28 163 PRO A N 1
ATOM 1270 C CA . PRO A 1 163 ? 4.941 22.137 -4.367 1.00 46.28 163 PRO A CA 1
ATOM 1271 C C . PRO A 1 163 ? 4.729 20.739 -4.960 1.00 46.28 163 PRO A C 1
ATOM 1273 O O . PRO A 1 163 ? 3.651 20.154 -4.883 1.00 46.28 163 PRO A O 1
ATOM 1276 N N . THR A 1 164 ? 5.782 20.223 -5.575 1.00 49.25 164 THR A N 1
ATOM 1277 C CA . THR A 1 164 ? 5.992 18.827 -5.982 1.00 49.25 164 THR A CA 1
ATOM 1278 C C . THR A 1 164 ? 5.320 17.804 -5.059 1.00 49.25 164 THR A C 1
ATOM 1280 O O . THR A 1 164 ? 5.293 18.025 -3.847 1.00 49.25 164 THR A O 1
ATOM 1283 N N . CYS A 1 165 ? 4.858 16.668 -5.608 1.00 52.81 165 CYS A N 1
ATOM 1284 C CA . CYS A 1 165 ? 4.425 15.517 -4.806 1.00 52.81 165 CYS A CA 1
ATOM 1285 C C . CYS A 1 165 ? 5.474 15.276 -3.714 1.00 52.81 165 CYS A C 1
ATOM 1287 O O . CYS A 1 165 ? 6.644 15.043 -4.023 1.00 52.81 165 CYS A O 1
ATOM 1289 N N . GLY A 1 166 ? 5.077 15.469 -2.454 1.00 56.72 166 GLY A N 1
ATOM 1290 C CA . GLY A 1 166 ? 5.982 15.376 -1.317 1.00 56.72 166 GLY A CA 1
ATOM 1291 C C . GLY A 1 166 ? 6.566 13.973 -1.179 1.00 56.72 166 GLY A C 1
ATOM 1292 O O . GLY A 1 166 ? 6.309 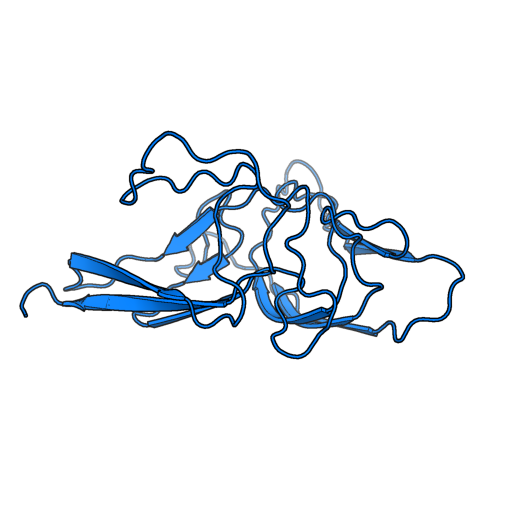13.068 -1.981 1.00 56.72 166 GLY A O 1
ATOM 1293 N N . GLY A 1 167 ? 7.360 13.777 -0.132 1.00 64.31 167 GLY A N 1
ATOM 1294 C CA . GLY A 1 167 ? 7.855 12.442 0.155 1.00 64.31 167 GLY A CA 1
ATOM 1295 C C . GLY A 1 167 ? 6.716 11.454 0.441 1.00 64.31 167 GLY A C 1
ATOM 1296 O O . GLY A 1 167 ? 5.626 11.862 0.847 1.00 64.31 167 GLY A O 1
ATOM 1297 N N . GLY A 1 168 ? 6.956 10.155 0.259 1.00 66.25 168 GLY A N 1
ATOM 1298 C CA . GLY A 1 168 ? 6.076 9.128 0.814 1.00 66.25 168 GLY A CA 1
ATOM 1299 C C . GLY A 1 168 ? 5.966 9.293 2.333 1.00 66.25 168 GLY A C 1
ATOM 1300 O O . GLY A 1 168 ? 6.857 9.842 2.992 1.00 66.25 168 GLY A O 1
ATOM 1301 N N . PHE A 1 169 ? 4.836 8.864 2.890 1.00 72.06 169 PHE A N 1
ATOM 1302 C CA . PHE A 1 169 ? 4.423 9.244 4.236 1.00 72.06 169 PHE A CA 1
ATOM 1303 C C . PHE A 1 169 ? 4.438 8.065 5.202 1.00 72.06 169 PHE A C 1
ATOM 1305 O O . PHE A 1 169 ? 4.022 6.947 4.882 1.00 72.06 169 PHE A O 1
ATOM 1312 N N . ILE A 1 170 ? 4.881 8.345 6.426 1.00 75.50 170 ILE A N 1
ATOM 1313 C CA . ILE A 1 170 ? 4.788 7.430 7.559 1.00 75.50 170 ILE A CA 1
ATOM 1314 C C . ILE A 1 170 ? 4.207 8.220 8.722 1.00 75.50 170 ILE A C 1
ATOM 1316 O O . ILE A 1 170 ? 4.861 9.105 9.268 1.00 75.50 170 ILE A O 1
ATOM 1320 N N . MET A 1 171 ? 2.990 7.886 9.132 1.00 77.81 171 MET A N 1
ATOM 1321 C CA . MET A 1 171 ? 2.317 8.545 10.247 1.00 77.81 171 MET A CA 1
ATOM 1322 C C . MET A 1 171 ? 2.075 7.550 11.373 1.00 77.81 171 MET A C 1
ATOM 1324 O O . MET A 1 171 ? 1.641 6.426 11.148 1.00 77.81 171 MET A O 1
ATOM 1328 N N . SER A 1 172 ? 2.309 7.967 12.610 1.00 81.75 172 SER A N 1
ATOM 1329 C CA . SER A 1 172 ? 1.778 7.263 13.776 1.00 81.75 172 SER A CA 1
ATOM 1330 C C . SER A 1 172 ? 0.396 7.802 14.115 1.00 81.75 172 SER A C 1
ATOM 1332 O O . SER A 1 172 ? 0.185 9.014 14.107 1.00 81.75 172 SER A O 1
ATOM 1334 N N . VAL A 1 173 ? -0.532 6.906 14.426 1.00 81.06 173 VAL A N 1
ATOM 1335 C CA . VAL A 1 173 ? -1.901 7.248 14.803 1.00 81.06 173 VAL A CA 1
ATOM 1336 C C . VAL A 1 173 ? -2.212 6.736 16.205 1.00 81.06 173 VAL A C 1
ATOM 1338 O O . VAL A 1 173 ? -1.767 5.651 16.588 1.00 81.06 173 VAL A O 1
ATOM 1341 N N . SER A 1 174 ? -2.951 7.527 16.984 1.00 84.19 174 SER A N 1
ATOM 1342 C CA . SER A 1 174 ? -3.395 7.173 18.335 1.00 84.19 174 SER A CA 1
ATOM 1343 C C . SER A 1 174 ? -4.775 7.756 18.645 1.00 84.19 174 SER A C 1
ATOM 1345 O O . SER A 1 174 ? -5.017 8.938 18.406 1.00 84.19 174 SER A O 1
ATOM 1347 N N . GLN A 1 175 ? -5.671 6.949 19.210 1.00 82.62 175 GLN A N 1
ATOM 1348 C CA . GLN A 1 175 ? -6.982 7.374 19.695 1.00 82.62 175 GLN A CA 1
ATOM 1349 C C . GLN A 1 175 ? -6.917 7.766 21.177 1.00 82.62 175 GLN A C 1
ATOM 1351 O O . GLN A 1 175 ? -6.508 6.964 22.024 1.00 82.62 175 GLN A O 1
ATOM 1356 N N . GLN A 1 176 ? -7.395 8.968 21.499 1.00 81.12 176 GLN A N 1
ATOM 1357 C CA . GLN A 1 176 ? -7.393 9.541 22.849 1.00 81.12 176 GLN A CA 1
ATOM 1358 C C . GLN A 1 176 ? -8.674 9.218 23.623 1.00 81.12 176 GLN A C 1
ATOM 1360 O O . GLN A 1 176 ? -9.760 9.107 23.043 1.00 81.12 176 GLN A O 1
ATOM 1365 N N . LEU A 1 177 ? -8.541 9.079 24.944 1.00 80.62 177 LEU A N 1
ATOM 1366 C CA . LEU A 1 177 ? -9.652 8.816 25.862 1.00 80.62 177 LEU A CA 1
ATOM 1367 C C . LEU A 1 177 ? -10.605 10.017 25.975 1.00 80.62 177 LEU A C 1
ATOM 1369 O O . LEU A 1 177 ? -10.231 11.151 25.705 1.00 80.62 177 LEU A O 1
ATOM 1373 N N . ILE A 1 178 ? -11.842 9.752 26.407 1.00 67.06 178 ILE A N 1
ATOM 1374 C CA . ILE A 1 178 ? -12.893 10.772 26.621 1.00 67.06 178 ILE A CA 1
ATOM 1375 C C . ILE A 1 178 ? -12.523 11.779 27.730 1.00 67.06 178 ILE A C 1
ATOM 1377 O O . ILE A 1 178 ? -13.105 12.855 27.794 1.00 67.06 178 ILE A O 1
ATOM 1381 N N . TRP A 1 179 ? -11.530 11.468 28.569 1.00 50.75 179 TRP A N 1
ATOM 1382 C CA . TRP A 1 179 ? -11.094 12.325 29.670 1.00 50.75 179 TRP A CA 1
ATOM 1383 C C . TRP A 1 179 ? -9.566 12.293 29.800 1.00 50.75 179 TRP A C 1
ATOM 1385 O O . TRP A 1 179 ? -8.998 11.261 30.163 1.00 50.75 179 TRP A O 1
ATOM 1395 N N . SER A 1 180 ? -8.926 13.423 29.502 1.00 47.91 180 SER A N 1
ATOM 1396 C CA . SER A 1 180 ? -7.564 13.783 29.917 1.00 47.91 180 SER A CA 1
ATOM 1397 C C . SER A 1 180 ? -7.544 15.254 30.289 1.00 47.91 180 SER A C 1
ATOM 1399 O O . SER A 1 180 ? -7.995 16.040 29.422 1.00 47.91 180 SER A O 1
#

Radius of gyration: 17.06 Å; chains: 1; bounding box: 39×44×49 Å